Protein AF-A0A6L7ESC3-F1 (afdb_monomer)

Radius of gyration: 41.28 Å; Cα contacts (8 Å, |Δi|>4): 20; chains: 1; bounding box: 78×81×144 Å

pLDDT: mean 70.8, std 15.82, range [43.75, 92.19]

Organism: NCBI:txid2691959

Solvent-accessible surface area (backbone atoms only — not comparable to full-atom values): 9144 Å² total; per-residue (Å²): 141,84,86,91,81,83,81,78,90,74,77,84,77,76,83,78,72,82,81,72,71,81,80,74,92,77,72,93,77,66,78,79,70,71,76,79,80,79,78,89,79,92,78,92,73,57,69,68,59,49,51,53,46,46,52,52,12,62,77,67,78,47,50,54,69,58,49,53,54,48,53,51,51,53,51,52,57,52,45,72,71,31,70,68,53,46,54,51,49,54,53,49,50,55,51,52,50,51,50,50,51,51,51,50,53,51,49,54,51,62,80,64,59,80,83,80,89,77,86,88,82,79,78,86,85,75,83,82,84,88,84,91,84,134

Foldseek 3Di:
DDDDDDDDPDDPDDDDDPPDDDPPPPPPPDDPPVPPPDDDDDDDDDPVVQVVLCVVCVVVVHDSVVSVVVVVVVVVVVLVVDPVSVVVVVVVVVVVVVVVVVVVVVVVCVVDDDDPPPDDDDDPPDDDDDDDDD

Structure (mmCIF, N/CA/C/O backbone):
data_AF-A0A6L7ESC3-F1
#
_entry.id   AF-A0A6L7ESC3-F1
#
loop_
_atom_site.group_PDB
_atom_site.id
_atom_site.type_symbol
_atom_site.label_atom_id
_atom_site.label_alt_id
_atom_site.label_comp_id
_atom_site.label_asym_id
_atom_site.label_entity_id
_atom_site.label_seq_id
_atom_site.pdbx_PDB_ins_code
_atom_site.Cartn_x
_atom_site.Cartn_y
_atom_site.Cartn_z
_atom_site.o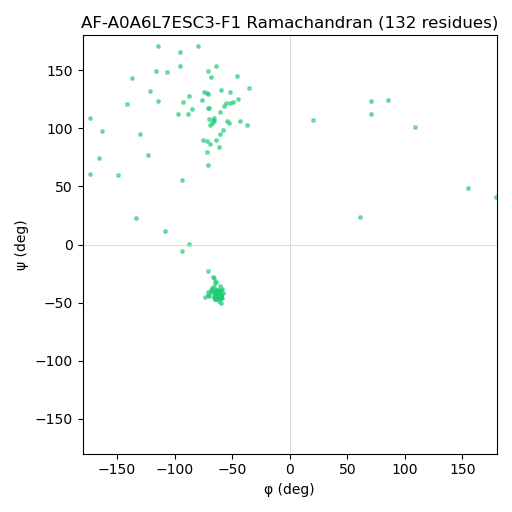ccupancy
_atom_site.B_iso_or_equiv
_atom_site.auth_seq_id
_atom_site.auth_comp_id
_atom_site.auth_asym_id
_atom_site.auth_atom_id
_atom_site.pdbx_PDB_model_num
ATOM 1 N N . MET A 1 1 ? 55.696 55.361 66.643 1.00 54.19 1 MET A N 1
ATOM 2 C CA . MET A 1 1 ? 56.839 55.094 65.747 1.00 54.19 1 MET A CA 1
ATOM 3 C C . MET A 1 1 ? 56.486 53.905 64.866 1.00 54.19 1 MET A C 1
ATOM 5 O O . MET A 1 1 ? 56.437 52.796 65.383 1.00 54.19 1 MET A O 1
ATOM 9 N N . PRO A 1 2 ? 56.068 54.154 63.618 1.00 49.34 2 PRO A N 1
ATOM 10 C CA . PRO A 1 2 ? 56.628 53.389 62.498 1.00 49.34 2 PRO A CA 1
ATOM 11 C C . PRO A 1 2 ? 56.972 54.254 61.267 1.00 49.34 2 PRO A C 1
ATOM 13 O O . PRO A 1 2 ? 56.278 55.217 60.945 1.00 49.34 2 PRO A O 1
ATOM 16 N N . SER A 1 3 ? 58.076 53.874 60.621 1.00 53.34 3 SER A N 1
ATOM 17 C CA . SER A 1 3 ? 58.608 54.343 59.329 1.00 53.34 3 SER A CA 1
ATOM 18 C C . SER A 1 3 ? 57.871 53.679 58.134 1.00 53.34 3 SER A C 1
ATOM 20 O O . SER A 1 3 ? 57.059 52.785 58.368 1.00 53.34 3 SER A O 1
ATOM 22 N N . PRO A 1 4 ? 58.097 54.128 56.877 1.00 56.16 4 PRO A N 1
ATOM 23 C CA . PRO A 1 4 ? 57.144 54.058 55.766 1.00 56.16 4 PRO A CA 1
ATOM 24 C C . PRO A 1 4 ? 57.331 52.828 54.864 1.00 56.16 4 PRO A C 1
ATOM 26 O O . PRO A 1 4 ? 58.450 52.360 54.685 1.00 56.16 4 PRO A O 1
ATOM 29 N N . GLU A 1 5 ? 56.263 52.384 54.198 1.00 49.66 5 GLU A N 1
ATOM 30 C CA . GLU A 1 5 ? 56.364 51.518 53.018 1.00 49.66 5 GLU A CA 1
ATOM 31 C C . GLU A 1 5 ? 55.304 51.947 51.997 1.00 49.66 5 GLU A C 1
ATOM 33 O O . GLU A 1 5 ? 54.116 52.057 52.305 1.00 49.66 5 GLU A O 1
ATOM 38 N N . GLN A 1 6 ? 55.761 52.313 50.802 1.00 59.38 6 GLN A N 1
ATOM 39 C CA . GLN A 1 6 ? 54.909 52.748 49.703 1.00 59.38 6 GLN A CA 1
ATOM 40 C C . GLN A 1 6 ? 54.186 51.536 49.096 1.00 59.38 6 GLN A C 1
ATOM 42 O O . GLN A 1 6 ? 54.856 50.559 48.758 1.00 59.38 6 GLN A O 1
ATOM 47 N N . PRO A 1 7 ? 52.861 51.574 48.873 1.00 56.12 7 PRO A N 1
ATOM 48 C CA . PRO A 1 7 ? 52.219 50.590 48.019 1.00 56.12 7 PRO A CA 1
ATOM 49 C C . PRO A 1 7 ? 52.512 50.916 46.549 1.00 56.12 7 PRO A C 1
ATOM 51 O O . PRO A 1 7 ? 52.259 52.016 46.061 1.00 56.12 7 PRO A O 1
ATOM 54 N N . GLN A 1 8 ? 53.076 49.920 45.874 1.00 57.25 8 GLN A N 1
ATOM 55 C CA . GLN A 1 8 ? 53.391 49.860 44.453 1.00 57.25 8 GLN A CA 1
ATOM 56 C C . GLN A 1 8 ? 52.240 50.382 43.579 1.00 57.25 8 GLN A C 1
ATOM 58 O O . GLN A 1 8 ? 51.122 49.869 43.628 1.00 57.25 8 GLN A O 1
ATOM 63 N N . THR A 1 9 ? 52.544 51.357 42.723 1.00 57.75 9 THR A N 1
ATOM 64 C CA . THR A 1 9 ? 51.713 51.762 41.587 1.00 57.75 9 THR A CA 1
ATOM 65 C C . THR A 1 9 ? 51.636 50.592 40.603 1.00 57.75 9 THR A C 1
ATOM 67 O O . THR A 1 9 ? 52.494 50.442 39.740 1.00 57.75 9 THR A O 1
ATOM 70 N N . SER A 1 10 ? 50.641 49.722 40.769 1.00 60.47 10 SER A N 1
ATOM 71 C CA . SER A 1 10 ? 50.294 48.708 39.773 1.00 60.47 10 SER A CA 1
ATOM 72 C C . SER A 1 10 ? 49.297 49.315 38.793 1.00 60.47 10 SER A C 1
A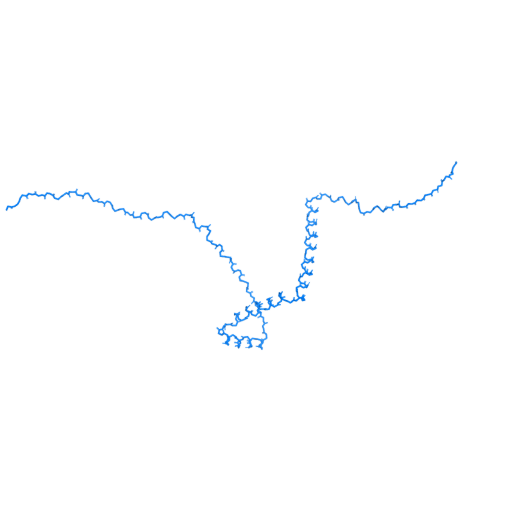TOM 74 O O . SER A 1 10 ? 48.180 49.683 39.150 1.00 60.47 10 SER A O 1
ATOM 76 N N . GLU A 1 11 ? 49.790 49.478 37.575 1.00 57.03 11 GLU A N 1
ATOM 77 C CA . GLU A 1 11 ? 49.117 49.844 36.334 1.00 57.03 11 GLU A CA 1
ATOM 78 C C . GLU A 1 11 ? 47.688 49.260 36.218 1.00 57.03 11 GLU A C 1
ATOM 80 O O . GLU A 1 11 ? 47.487 48.077 36.507 1.00 57.03 11 GLU A O 1
ATOM 85 N N . PRO A 1 12 ? 46.671 50.044 35.805 1.00 55.09 12 PRO A N 1
ATOM 86 C CA . PRO A 1 12 ? 45.334 49.512 35.580 1.00 55.09 12 PRO A CA 1
ATOM 87 C C . PRO A 1 12 ? 45.341 48.611 34.343 1.00 55.09 12 PRO A C 1
ATOM 89 O O . PRO A 1 12 ? 45.430 49.068 33.204 1.00 55.09 12 PRO A O 1
ATOM 92 N N . GLN A 1 13 ? 45.231 47.310 34.596 1.00 56.22 13 GLN A N 1
ATOM 93 C CA . GLN A 1 13 ? 45.066 46.280 33.586 1.00 56.22 13 GLN A CA 1
ATOM 94 C C . GLN A 1 13 ? 43.822 46.566 32.733 1.00 56.22 13 GLN A C 1
ATOM 96 O O . GLN A 1 13 ? 42.696 46.631 33.225 1.00 56.22 13 GLN A O 1
ATOM 101 N N . ILE A 1 14 ? 44.060 46.753 31.437 1.00 62.00 14 ILE A N 1
ATOM 102 C CA . ILE A 1 14 ? 43.055 46.910 30.386 1.00 62.00 14 ILE A CA 1
ATOM 103 C C . ILE A 1 14 ? 42.060 45.734 30.480 1.00 62.00 14 ILE A C 1
ATOM 105 O O . ILE A 1 14 ? 42.510 44.585 30.540 1.00 62.00 14 ILE A O 1
ATOM 109 N N . PRO A 1 15 ? 40.730 45.958 30.472 1.00 53.00 15 PRO A N 1
ATOM 110 C CA . PRO A 1 15 ? 39.782 44.859 30.405 1.00 53.00 15 PRO A CA 1
ATOM 111 C C . PRO A 1 15 ? 39.906 44.174 29.042 1.00 53.00 15 PRO A C 1
ATOM 113 O O . PRO A 1 15 ? 39.489 44.714 28.017 1.00 53.00 15 PRO A O 1
ATOM 116 N N . GLN A 1 16 ? 40.484 42.973 29.035 1.00 56.16 16 GLN A N 1
ATOM 117 C CA . GLN A 1 16 ? 40.391 42.070 27.897 1.00 56.16 16 GLN A CA 1
ATOM 118 C C . GLN A 1 16 ? 38.939 41.608 27.783 1.00 56.16 16 GLN A C 1
ATOM 120 O O . GLN A 1 16 ? 38.462 40.799 28.580 1.00 56.16 16 GLN A O 1
ATOM 125 N N . GLN A 1 17 ? 38.224 42.156 26.804 1.00 56.66 17 GLN A N 1
ATOM 126 C CA . GLN A 1 17 ? 37.000 41.536 26.319 1.00 56.66 17 GLN A CA 1
ATOM 127 C C . GLN A 1 17 ? 37.365 40.137 25.802 1.00 56.66 17 GLN A C 1
ATOM 129 O O . GLN A 1 17 ? 38.348 40.019 25.068 1.00 56.66 17 GLN A O 1
ATOM 134 N N . PRO A 1 18 ? 36.626 39.070 26.147 1.00 53.62 18 PRO A N 1
ATOM 135 C CA . PRO A 1 18 ? 36.769 37.825 25.420 1.00 53.62 18 PRO A CA 1
ATOM 136 C C . PRO A 1 18 ? 36.199 38.070 24.021 1.00 53.62 18 PRO A C 1
ATOM 138 O O . PRO A 1 18 ? 34.982 38.137 23.848 1.00 53.62 18 PRO A O 1
ATOM 141 N N . GLU A 1 19 ? 37.072 38.261 23.031 1.00 50.69 19 GLU A N 1
ATOM 142 C CA . GLU A 1 19 ? 36.693 38.191 21.623 1.00 50.69 19 GLU A CA 1
ATOM 143 C C . GLU A 1 19 ? 36.153 36.783 21.375 1.00 50.69 19 GLU A C 1
ATOM 145 O O . GLU A 1 19 ? 36.886 35.805 21.224 1.00 50.69 19 GLU A O 1
ATOM 150 N N . GLY A 1 20 ? 34.827 36.682 21.456 1.00 51.19 20 GLY A N 1
ATOM 151 C CA . GLY A 1 20 ? 34.079 35.493 21.124 1.00 51.19 20 GLY A CA 1
ATOM 152 C C . GLY A 1 20 ? 34.429 35.076 19.707 1.00 51.19 20 GLY A C 1
ATOM 153 O O . GLY A 1 20 ? 34.271 35.853 18.771 1.00 51.19 20 GLY A O 1
ATOM 154 N N . GLN A 1 21 ? 34.931 33.847 19.609 1.00 53.19 21 GLN A N 1
ATOM 155 C CA . GLN A 1 21 ? 34.794 32.930 18.487 1.00 53.19 21 GLN A CA 1
ATOM 156 C C . GLN A 1 21 ? 34.426 33.591 17.147 1.00 53.19 21 GLN A C 1
ATOM 158 O O . GLN A 1 21 ? 33.265 33.907 16.880 1.00 53.19 21 GLN A O 1
ATOM 163 N N . VAL A 1 22 ? 35.402 33.661 16.241 1.00 58.59 22 VAL A N 1
ATOM 164 C CA . VAL A 1 22 ? 35.099 33.577 14.810 1.00 58.59 22 VAL A CA 1
ATOM 165 C C . VAL A 1 22 ? 34.192 32.353 14.602 1.00 58.59 22 VAL A C 1
ATOM 167 O O . VAL A 1 22 ? 34.566 31.256 15.028 1.00 58.59 22 VAL A O 1
ATOM 170 N N . PRO A 1 23 ? 32.983 32.489 14.029 1.00 58.16 23 PRO A N 1
ATOM 171 C CA . PRO A 1 23 ? 32.190 31.324 13.693 1.00 58.16 23 PRO A CA 1
ATOM 172 C C . PRO A 1 23 ? 32.947 30.575 12.600 1.00 58.16 23 PRO A C 1
ATOM 174 O O . PRO A 1 23 ? 33.022 31.019 11.455 1.00 58.16 23 PRO A O 1
ATOM 177 N N . THR A 1 24 ? 33.552 29.450 12.976 1.00 55.09 24 THR A N 1
ATOM 178 C CA . THR A 1 24 ? 34.042 28.439 12.049 1.00 55.09 24 THR A CA 1
ATOM 179 C C . THR A 1 24 ? 32.887 28.081 11.120 1.00 55.09 24 THR A C 1
ATOM 181 O O . THR A 1 24 ? 31.937 27.406 11.515 1.00 55.09 24 THR A O 1
ATOM 184 N N . ALA A 1 25 ? 32.950 28.571 9.885 1.00 56.91 25 ALA A N 1
ATOM 185 C CA . ALA A 1 25 ? 32.118 28.129 8.780 1.00 56.91 25 ALA A CA 1
ATOM 186 C C . ALA A 1 25 ? 32.565 26.716 8.366 1.00 56.91 25 ALA A C 1
ATOM 188 O O . ALA A 1 25 ? 33.166 26.530 7.318 1.00 56.91 25 ALA A O 1
ATOM 189 N N . ASP A 1 26 ? 32.323 25.737 9.238 1.00 51.56 26 ASP A N 1
ATOM 190 C CA . ASP A 1 26 ? 32.506 24.306 8.982 1.00 51.56 26 ASP A CA 1
ATOM 191 C C . ASP A 1 26 ? 31.482 23.519 9.818 1.00 51.56 26 ASP A C 1
ATOM 193 O O . ASP A 1 26 ? 31.790 22.764 10.732 1.00 51.56 26 ASP A O 1
ATOM 197 N N . ALA A 1 27 ? 30.204 23.799 9.565 1.00 51.88 27 ALA A N 1
ATOM 198 C CA . ALA A 1 27 ? 29.079 22.985 10.033 1.00 51.88 27 ALA A CA 1
ATOM 199 C C . ALA A 1 27 ? 28.071 22.737 8.894 1.00 51.88 27 ALA A C 1
ATOM 201 O O . ALA A 1 27 ? 26.898 22.456 9.127 1.00 51.88 27 ALA A O 1
ATOM 202 N N . ALA A 1 28 ? 28.524 22.845 7.642 1.00 56.62 28 ALA A N 1
ATOM 203 C CA . ALA A 1 28 ? 27.726 22.592 6.447 1.00 56.62 28 ALA A CA 1
ATOM 204 C C . ALA A 1 28 ? 27.889 21.138 5.971 1.00 56.62 28 ALA A C 1
ATOM 206 O O . ALA A 1 28 ? 28.304 20.895 4.843 1.00 56.62 28 ALA A O 1
ATOM 207 N N . ASN A 1 29 ? 27.613 20.179 6.859 1.00 59.94 29 ASN A N 1
ATOM 208 C CA . ASN A 1 29 ? 27.074 18.856 6.509 1.00 59.94 29 ASN A CA 1
ATOM 209 C C . ASN A 1 29 ? 26.725 18.065 7.786 1.00 59.94 29 ASN A C 1
ATOM 211 O O . ASN A 1 29 ? 27.270 17.002 8.074 1.00 59.94 29 ASN A O 1
ATOM 215 N N . GLY A 1 30 ? 25.810 18.610 8.595 1.00 52.25 30 GLY A N 1
ATOM 216 C CA . GLY A 1 30 ? 24.954 17.753 9.422 1.00 52.25 30 GLY A CA 1
ATOM 217 C C . GLY A 1 30 ? 24.008 16.997 8.485 1.00 52.25 30 GLY A C 1
ATOM 218 O O . GLY A 1 30 ? 23.637 17.583 7.467 1.00 52.25 30 GLY A O 1
ATOM 219 N N . PRO A 1 31 ? 23.661 15.725 8.769 1.00 55.47 31 PRO A N 1
ATOM 220 C CA . PRO A 1 31 ? 23.006 14.851 7.805 1.00 55.47 31 PRO A CA 1
ATOM 221 C C . PRO A 1 31 ? 21.792 15.578 7.255 1.00 55.47 31 PRO A C 1
ATOM 223 O O . PRO A 1 31 ? 20.942 16.000 8.044 1.00 55.47 31 PRO A O 1
ATOM 226 N N . GLU A 1 32 ? 21.762 15.752 5.930 1.00 54.72 32 GLU A N 1
ATOM 227 C CA . GLU A 1 32 ? 20.549 16.033 5.176 1.00 54.72 32 GLU A CA 1
ATOM 228 C C . GLU A 1 32 ? 19.445 15.215 5.831 1.00 54.72 32 GLU A C 1
ATOM 230 O O . GLU A 1 32 ? 19.404 13.985 5.744 1.00 54.72 32 GLU A O 1
ATOM 235 N N . GLN A 1 33 ? 18.625 15.915 6.614 1.00 52.84 33 GLN A N 1
ATOM 236 C CA . GLN A 1 33 ? 17.378 15.408 7.131 1.00 52.84 33 GLN A CA 1
ATOM 237 C C . GLN A 1 33 ? 16.647 15.053 5.856 1.00 52.84 33 GLN A C 1
ATOM 239 O O . GLN A 1 33 ? 16.196 15.973 5.180 1.00 52.84 33 GLN A O 1
ATOM 244 N N . ALA A 1 34 ? 16.671 13.773 5.467 1.00 54.84 34 ALA A N 1
ATOM 245 C CA . ALA A 1 34 ? 15.982 13.282 4.290 1.00 54.84 34 ALA A CA 1
ATOM 246 C C . ALA A 1 34 ? 14.616 13.944 4.324 1.00 54.84 34 ALA A C 1
ATOM 248 O O . ALA A 1 34 ? 13.851 13.670 5.250 1.00 54.84 34 ALA A O 1
ATOM 249 N N . GLU A 1 35 ? 14.397 14.925 3.442 1.00 53.84 35 GLU A N 1
ATOM 250 C CA . GLU A 1 35 ? 13.203 15.753 3.467 1.00 53.84 35 GLU A CA 1
ATOM 251 C C . GLU A 1 35 ? 12.049 14.771 3.430 1.00 53.84 35 GLU A C 1
ATOM 253 O O . GLU A 1 35 ? 11.843 14.090 2.421 1.00 53.84 35 GLU A O 1
ATOM 258 N N . GLN A 1 36 ? 11.387 14.602 4.579 1.00 63.66 36 GLN A N 1
ATOM 259 C CA . GLN A 1 36 ? 10.320 13.633 4.743 1.00 63.66 36 GLN A CA 1
ATOM 260 C C . GLN A 1 36 ? 9.174 14.169 3.891 1.00 63.66 36 GLN A C 1
ATOM 262 O O . GLN A 1 36 ? 8.341 14.952 4.346 1.00 63.66 36 GLN A O 1
ATOM 267 N N . HIS A 1 37 ? 9.195 13.818 2.607 1.00 76.00 37 HIS A N 1
ATOM 268 C CA . HIS A 1 37 ? 8.226 14.232 1.613 1.00 76.00 37 HIS A CA 1
ATOM 269 C C . HIS A 1 37 ? 6.925 13.485 1.902 1.00 76.00 37 HIS A C 1
ATOM 271 O O . HIS A 1 37 ? 6.593 12.471 1.284 1.00 76.00 37 HIS A O 1
ATOM 277 N N . PHE A 1 38 ? 6.176 13.982 2.884 1.00 78.75 38 PHE A N 1
ATOM 278 C CA . PHE A 1 38 ? 4.835 13.511 3.168 1.00 78.75 38 PHE A CA 1
ATOM 279 C C . PHE A 1 38 ? 3.913 13.963 2.038 1.00 78.75 38 PHE A C 1
ATOM 281 O O . PHE A 1 38 ? 3.711 15.155 1.808 1.00 78.75 38 PHE A O 1
ATOM 288 N N . LYS A 1 39 ? 3.328 13.000 1.327 1.00 82.69 39 LYS A N 1
ATOM 289 C CA . LYS A 1 39 ? 2.243 13.266 0.381 1.00 82.69 39 LYS A CA 1
ATOM 290 C C . LYS A 1 39 ? 0.909 13.100 1.098 1.00 82.69 39 LYS A C 1
ATOM 292 O O . LYS A 1 39 ? 0.622 12.035 1.641 1.00 82.69 39 LYS A O 1
ATOM 297 N N . THR A 1 40 ? 0.091 14.147 1.087 1.00 85.75 40 THR A N 1
ATOM 298 C CA . THR A 1 40 ? -1.272 14.099 1.627 1.00 85.75 40 THR A CA 1
ATOM 299 C C . THR A 1 40 ? -2.169 13.280 0.706 1.00 85.75 40 THR A C 1
ATOM 301 O O . THR A 1 40 ? -2.212 13.522 -0.500 1.00 85.75 40 THR A O 1
ATOM 304 N N . VAL A 1 41 ? -2.916 12.334 1.275 1.00 79.62 41 VAL A N 1
ATOM 305 C CA . VAL A 1 41 ? -3.895 11.521 0.544 1.00 79.62 41 VAL A CA 1
ATOM 306 C C . VAL A 1 41 ? -5.291 11.844 1.069 1.00 79.62 41 VAL A C 1
ATOM 308 O O . VAL A 1 41 ? -5.553 11.700 2.261 1.00 79.62 41 VAL A O 1
ATOM 311 N N . ALA A 1 42 ? -6.193 12.265 0.183 1.00 82.94 42 ALA A N 1
ATOM 312 C CA . ALA A 1 42 ? -7.612 12.410 0.493 1.00 82.94 42 ALA A CA 1
ATOM 313 C C . ALA A 1 42 ? -8.361 11.158 0.012 1.00 82.94 42 ALA A C 1
ATOM 315 O O . ALA A 1 42 ? -8.458 10.919 -1.191 1.00 82.94 42 ALA A O 1
ATOM 316 N N . VAL A 1 43 ? -8.882 10.355 0.943 1.00 81.88 43 VAL A N 1
ATOM 317 C CA . VAL A 1 43 ? -9.633 9.122 0.645 1.00 81.88 43 VAL A CA 1
ATOM 318 C C . VAL A 1 43 ? -11.030 9.229 1.242 1.00 81.88 43 VAL A C 1
ATOM 320 O O . VAL A 1 43 ? -11.181 9.576 2.412 1.00 81.88 43 VAL A O 1
ATOM 323 N N . ARG A 1 44 ? -12.056 8.913 0.447 1.00 86.69 44 ARG A N 1
ATOM 324 C CA . ARG A 1 44 ? -13.417 8.710 0.955 1.00 86.69 44 ARG A CA 1
ATOM 325 C C . ARG A 1 44 ? -13.573 7.254 1.369 1.00 86.69 44 ARG A C 1
ATOM 327 O O . ARG A 1 44 ? -13.292 6.360 0.576 1.00 86.69 44 ARG A O 1
ATOM 334 N N . VAL A 1 45 ? -14.031 7.034 2.594 1.00 86.56 45 VAL A N 1
ATOM 335 C CA . VAL A 1 45 ? -14.327 5.709 3.145 1.00 86.56 45 VAL A CA 1
ATOM 336 C C . VAL A 1 45 ? -15.817 5.604 3.446 1.00 86.56 45 VAL A C 1
ATOM 338 O O . VAL A 1 45 ? -16.462 6.609 3.744 1.00 86.56 45 VAL A O 1
ATOM 341 N N . HIS A 1 46 ? -16.360 4.393 3.346 1.00 90.31 46 HIS A N 1
ATOM 342 C CA . HIS A 1 46 ? -17.727 4.109 3.782 1.00 90.31 46 HIS A CA 1
ATOM 343 C C . HIS A 1 46 ? -17.873 4.309 5.296 1.00 90.31 46 HIS A C 1
ATOM 345 O O . HIS A 1 46 ? -16.896 4.161 6.038 1.00 90.31 46 HIS A O 1
ATOM 351 N N . GLU A 1 47 ? -19.091 4.617 5.751 1.00 91.38 47 GLU A N 1
ATOM 352 C CA . GLU A 1 47 ? -19.357 4.890 7.169 1.00 91.38 47 GLU A CA 1
ATOM 353 C C . GLU A 1 47 ? -19.013 3.694 8.062 1.00 91.38 47 GLU A C 1
ATOM 355 O O . GLU A 1 47 ? -18.393 3.873 9.108 1.00 91.38 47 GLU A O 1
ATOM 360 N N . ASP A 1 48 ? -19.303 2.474 7.602 1.00 88.81 48 ASP A N 1
ATOM 361 C CA . ASP A 1 48 ? -19.005 1.248 8.342 1.00 88.81 48 ASP A CA 1
ATOM 362 C C . ASP A 1 48 ? -17.500 1.081 8.565 1.00 88.81 48 ASP A C 1
ATOM 364 O O . ASP A 1 48 ? -17.044 0.762 9.662 1.00 88.81 48 ASP A O 1
ATOM 368 N N . VAL A 1 49 ? -16.706 1.354 7.527 1.00 89.12 49 VAL A N 1
ATOM 369 C CA . VAL A 1 49 ? -15.241 1.260 7.579 1.00 89.12 49 VAL A CA 1
ATOM 370 C C . VAL A 1 49 ? -14.673 2.341 8.495 1.00 89.12 49 VAL A C 1
ATOM 372 O O . VAL A 1 49 ? -13.776 2.068 9.291 1.00 89.12 49 VAL A O 1
ATOM 375 N N . HIS A 1 50 ? -15.220 3.557 8.432 1.00 88.88 50 HIS A N 1
ATOM 376 C CA . HIS A 1 50 ? -14.858 4.633 9.350 1.00 88.88 50 HIS A CA 1
ATOM 377 C C . HIS A 1 50 ? -15.170 4.267 10.809 1.00 88.88 50 HIS A C 1
ATOM 379 O O . HIS A 1 50 ? -14.339 4.500 11.690 1.00 88.88 50 HIS A O 1
ATOM 385 N N . ALA A 1 51 ? -16.341 3.681 11.075 1.00 92.19 51 ALA A N 1
ATOM 386 C CA . ALA A 1 51 ? -16.753 3.251 12.407 1.00 92.19 51 ALA A CA 1
ATOM 387 C C . ALA A 1 51 ? -15.838 2.143 12.952 1.00 92.19 51 ALA A C 1
ATOM 389 O O . ALA A 1 51 ? -15.354 2.247 14.079 1.00 92.19 51 ALA A O 1
ATOM 390 N N . GLN A 1 52 ? -15.526 1.133 12.135 1.00 89.38 52 GLN A N 1
ATOM 391 C CA . GLN A 1 52 ? -14.601 0.057 12.499 1.00 89.38 52 GLN A CA 1
ATOM 392 C C . GLN A 1 52 ? -13.196 0.588 12.800 1.00 89.38 52 GLN A C 1
ATOM 394 O O . GLN A 1 52 ? -12.629 0.275 13.846 1.00 89.38 52 GLN A O 1
ATOM 399 N N . LEU A 1 53 ? -12.644 1.436 11.930 1.00 89.19 53 LEU A N 1
ATOM 400 C CA . LEU A 1 53 ? -11.332 2.045 12.156 1.00 89.19 53 LEU A CA 1
ATOM 401 C C . LEU A 1 53 ? -11.321 2.945 13.397 1.00 89.19 53 LEU A C 1
ATOM 403 O O . LEU A 1 53 ? -10.349 2.923 14.149 1.00 89.19 53 LEU A O 1
ATOM 407 N N . SER A 1 54 ? -12.394 3.701 13.646 1.00 87.75 54 SER A N 1
ATOM 408 C CA . SER A 1 54 ? -12.527 4.528 14.852 1.00 87.75 54 SER A CA 1
ATOM 409 C C . SER A 1 54 ? -12.563 3.676 16.119 1.00 87.75 54 SER A C 1
ATOM 411 O O . SER A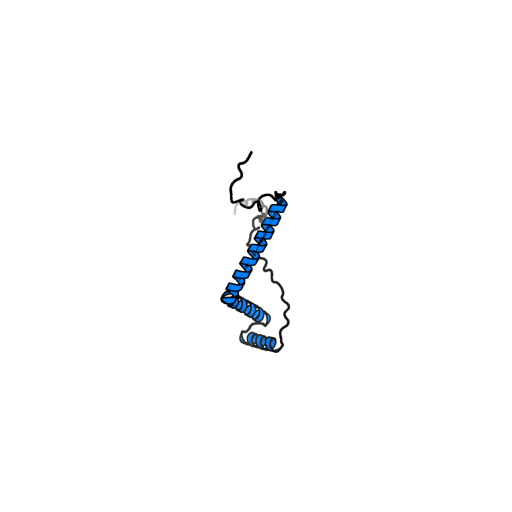 1 54 ? -11.925 4.025 17.109 1.00 87.75 54 SER A O 1
ATOM 413 N N . PHE A 1 55 ? -13.251 2.535 16.083 1.00 91.06 55 PHE A N 1
ATOM 414 C CA . PHE A 1 55 ? -13.282 1.590 17.194 1.00 91.06 55 PHE A CA 1
ATOM 415 C C . PHE A 1 55 ? -11.903 0.962 17.451 1.00 91.06 55 PHE A C 1
ATOM 417 O O . PHE A 1 55 ? -11.427 0.950 18.584 1.00 91.06 55 PHE A O 1
ATOM 424 N N . ILE A 1 56 ? -11.202 0.525 16.400 1.00 90.06 56 ILE A N 1
ATOM 425 C CA . ILE A 1 56 ? -9.833 -0.007 16.509 1.00 90.06 56 ILE A CA 1
ATOM 426 C C . ILE A 1 56 ? -8.871 1.059 17.051 1.00 90.06 56 ILE A C 1
ATOM 428 O O . ILE A 1 56 ? -8.032 0.764 17.901 1.00 90.06 56 ILE A O 1
ATOM 432 N N . ALA A 1 57 ? -9.004 2.307 16.598 1.00 90.75 57 ALA A N 1
ATOM 433 C CA . ALA A 1 57 ? -8.202 3.428 17.074 1.00 90.75 57 ALA A CA 1
ATOM 434 C C . ALA A 1 57 ? -8.390 3.650 18.585 1.00 90.75 57 ALA A C 1
ATOM 436 O O . ALA A 1 57 ? -7.398 3.734 19.311 1.00 90.75 57 ALA A O 1
ATOM 437 N N . GLN A 1 58 ? -9.642 3.637 19.062 1.00 89.38 58 GLN A N 1
ATOM 438 C CA . GLN A 1 58 ? -9.970 3.729 20.489 1.00 89.38 58 GLN A CA 1
ATOM 439 C C . GLN A 1 58 ? -9.335 2.591 21.299 1.00 89.38 58 GLN A C 1
ATOM 441 O O . GLN A 1 58 ? -8.710 2.853 22.323 1.00 89.38 58 GLN A O 1
ATOM 446 N N . LEU A 1 59 ? -9.435 1.343 20.826 1.00 92.12 59 LEU A N 1
ATOM 447 C CA . LEU A 1 59 ? -8.854 0.179 21.510 1.00 92.12 59 LEU A CA 1
ATOM 448 C C . LEU A 1 59 ? -7.321 0.207 21.547 1.00 92.12 59 LEU A C 1
ATOM 450 O O . LEU A 1 59 ? -6.710 -0.226 22.518 1.00 92.12 59 LEU A O 1
ATOM 454 N N . SER A 1 60 ? -6.698 0.713 20.486 1.00 85.44 60 SER A N 1
ATOM 455 C CA . SER A 1 60 ? -5.244 0.771 20.339 1.00 85.44 60 SER A CA 1
ATOM 456 C C . SER A 1 60 ? -4.619 2.037 20.946 1.00 85.44 60 SER A C 1
ATOM 458 O O . SER A 1 60 ? -3.410 2.230 20.808 1.00 85.44 60 SER A 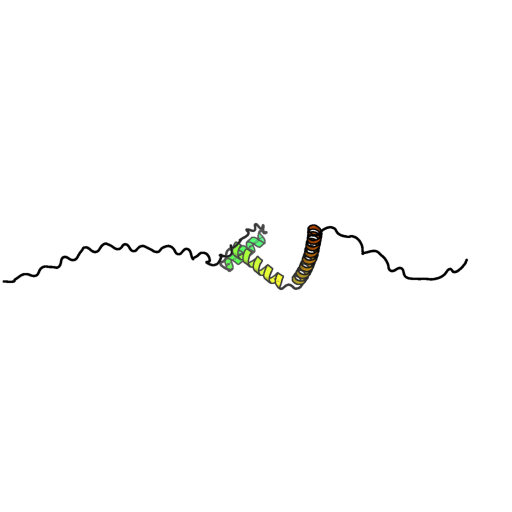O 1
ATOM 460 N N . GLY A 1 61 ? -5.414 2.938 21.541 1.00 90.19 61 GLY A N 1
ATOM 461 C CA . GLY A 1 61 ? -4.940 4.227 22.063 1.00 90.19 61 GLY A CA 1
ATOM 462 C C . GLY A 1 61 ? -4.333 5.148 20.995 1.00 90.19 61 GLY A C 1
ATOM 463 O O . GLY A 1 61 ? -3.500 5.995 21.302 1.00 90.19 61 GLY A O 1
ATOM 464 N N . SER A 1 62 ? -4.702 4.952 19.728 1.00 90.31 62 SER A N 1
ATOM 465 C CA . SER A 1 62 ? -4.183 5.695 18.575 1.00 90.31 62 SER A CA 1
ATOM 466 C C . SER A 1 62 ? -5.291 6.524 17.930 1.00 90.31 62 SER A C 1
ATOM 468 O O . SER A 1 62 ? -6.464 6.381 18.262 1.00 90.31 62 SER A O 1
ATOM 470 N N . ASN A 1 63 ? -4.939 7.397 16.987 1.00 89.88 63 ASN A N 1
ATOM 471 C CA . ASN A 1 63 ? -5.933 8.144 16.217 1.00 89.88 63 ASN A CA 1
ATOM 472 C C . ASN A 1 63 ? -6.256 7.452 14.880 1.00 89.88 63 ASN A C 1
ATOM 474 O O . ASN A 1 63 ? -5.542 6.555 14.424 1.00 89.88 63 ASN A O 1
ATOM 478 N N . LEU A 1 64 ? -7.352 7.884 14.252 1.00 87.44 64 LEU A N 1
ATOM 479 C CA . LEU A 1 64 ? -7.829 7.336 12.983 1.00 87.44 64 LEU A CA 1
ATOM 480 C C . LEU A 1 64 ? -6.771 7.437 11.869 1.00 87.44 64 LEU A C 1
ATOM 482 O O . LEU A 1 64 ? -6.570 6.482 11.124 1.00 87.44 64 LEU A O 1
ATOM 486 N N . SER A 1 65 ? -6.062 8.565 11.781 1.00 87.81 65 SER A N 1
ATOM 487 C CA . SER A 1 65 ? -5.020 8.795 10.772 1.00 87.81 65 SER A CA 1
ATOM 488 C C . SER A 1 65 ? -3.856 7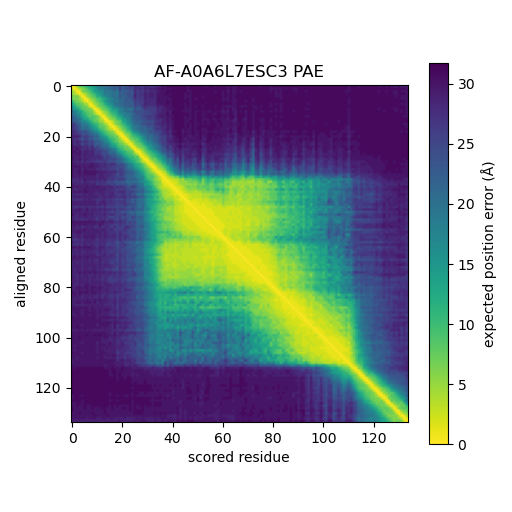.810 10.898 1.00 87.81 65 SER A C 1
ATOM 490 O O . SER A 1 65 ? -3.381 7.292 9.890 1.00 87.81 65 SER A O 1
ATOM 492 N N . GLU A 1 66 ? -3.421 7.515 12.122 1.00 88.25 66 GLU A N 1
ATOM 493 C CA . GLU A 1 66 ? -2.364 6.538 12.392 1.00 88.25 66 GLU A CA 1
ATOM 494 C C . GLU A 1 66 ? -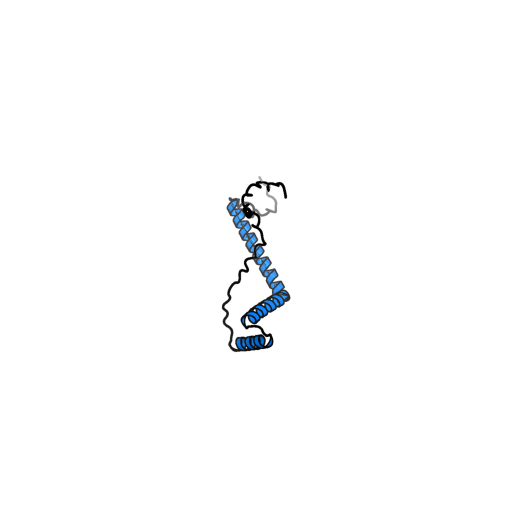2.817 5.117 12.047 1.00 88.25 66 GLU A C 1
ATOM 496 O O . GLU A 1 66 ? -2.062 4.369 11.427 1.00 88.25 66 GLU A O 1
ATOM 501 N N . GLN A 1 67 ? -4.073 4.759 12.340 1.00 88.38 67 GLN A N 1
ATOM 502 C CA . GLN A 1 67 ? -4.621 3.466 11.919 1.00 88.38 67 GLN A CA 1
ATOM 503 C C . GLN A 1 67 ? -4.695 3.333 10.396 1.00 88.38 67 GLN A C 1
ATOM 505 O O . GLN A 1 67 ? -4.361 2.280 9.859 1.00 88.38 67 GLN A O 1
ATOM 510 N N . ILE A 1 68 ? -5.057 4.404 9.680 1.00 88.19 68 ILE A N 1
ATOM 511 C CA . ILE A 1 68 ? -5.051 4.410 8.211 1.00 88.19 68 ILE A CA 1
ATOM 512 C C . ILE A 1 68 ? -3.626 4.203 7.681 1.00 88.19 68 ILE A C 1
ATOM 514 O O . ILE A 1 68 ? -3.416 3.362 6.808 1.00 88.19 68 ILE A O 1
ATOM 518 N N . ARG A 1 69 ? -2.632 4.919 8.224 1.00 88.94 69 ARG A N 1
ATOM 519 C CA . ARG A 1 69 ? -1.219 4.757 7.829 1.00 88.94 69 ARG A CA 1
ATOM 520 C C . ARG A 1 69 ? -0.727 3.334 8.074 1.00 88.94 69 ARG A C 1
ATOM 522 O O . ARG A 1 69 ? -0.103 2.745 7.192 1.00 88.94 69 ARG A O 1
ATOM 529 N N . ARG A 1 70 ? -1.044 2.771 9.241 1.00 88.88 70 ARG A N 1
ATOM 530 C CA . ARG A 1 70 ? -0.646 1.414 9.614 1.00 88.88 70 ARG A CA 1
ATOM 531 C C . ARG A 1 70 ? -1.296 0.363 8.719 1.00 88.88 70 ARG A C 1
ATOM 533 O O . ARG A 1 70 ? -0.582 -0.458 8.160 1.00 88.88 70 ARG A O 1
ATOM 540 N N . ALA A 1 71 ? -2.604 0.458 8.480 1.00 88.25 71 ALA A N 1
ATOM 541 C CA . ALA A 1 71 ? -3.322 -0.452 7.590 1.00 88.25 71 ALA A CA 1
ATOM 542 C C . ALA A 1 71 ? -2.759 -0.443 6.156 1.00 88.25 71 ALA A C 1
ATOM 544 O O . ALA A 1 71 ? -2.661 -1.494 5.521 1.00 88.25 71 ALA A O 1
ATOM 545 N N . ILE A 1 72 ? -2.349 0.727 5.648 1.00 88.69 72 ILE A N 1
ATOM 546 C CA . ILE A 1 72 ? -1.669 0.836 4.349 1.00 88.69 72 ILE A CA 1
ATOM 547 C C . ILE A 1 72 ? -0.307 0.128 4.393 1.00 88.69 72 ILE A C 1
ATOM 549 O O . ILE A 1 72 ? -0.003 -0.655 3.494 1.00 88.69 72 ILE A O 1
ATOM 553 N N . GLY A 1 73 ? 0.495 0.360 5.437 1.00 87.75 73 GLY A N 1
ATOM 554 C CA . GLY A 1 73 ? 1.795 -0.294 5.616 1.00 87.75 73 GLY A CA 1
ATOM 555 C C . GLY A 1 73 ? 1.696 -1.819 5.709 1.00 87.75 73 GLY A C 1
ATOM 556 O O . GLY A 1 73 ? 2.416 -2.534 5.011 1.00 87.75 73 GLY A O 1
ATOM 557 N N . ASP A 1 74 ? 0.754 -2.326 6.503 1.00 88.50 74 ASP A N 1
ATOM 558 C CA . ASP A 1 74 ? 0.499 -3.761 6.647 1.00 88.50 74 ASP A CA 1
ATOM 559 C C . ASP A 1 74 ? 0.023 -4.377 5.326 1.00 88.50 74 ASP A C 1
ATOM 561 O O . ASP A 1 74 ? 0.492 -5.446 4.931 1.00 88.50 74 ASP A O 1
ATOM 565 N N . ARG A 1 75 ? -0.848 -3.684 4.578 1.00 87.44 75 ARG A N 1
ATOM 566 C CA . ARG A 1 75 ? -1.293 -4.147 3.257 1.00 87.44 75 ARG A CA 1
ATOM 567 C C . ARG A 1 75 ? -0.142 -4.218 2.256 1.00 87.44 75 ARG A C 1
ATOM 569 O O . ARG A 1 75 ? -0.098 -5.165 1.475 1.00 87.44 75 ARG A O 1
ATOM 576 N N . ILE A 1 76 ? 0.769 -3.245 2.267 1.00 86.81 76 ILE A N 1
ATOM 577 C CA . ILE A 1 76 ? 1.958 -3.250 1.406 1.00 86.81 76 ILE A CA 1
ATOM 578 C C . ILE A 1 76 ? 2.873 -4.423 1.774 1.00 86.81 76 ILE A C 1
ATOM 580 O O . ILE A 1 76 ? 3.306 -5.153 0.888 1.00 86.81 76 ILE A O 1
ATOM 584 N N . THR A 1 77 ? 3.124 -4.647 3.064 1.00 86.94 77 THR A N 1
ATOM 585 C CA . THR A 1 77 ? 3.940 -5.775 3.544 1.00 86.94 77 THR A CA 1
ATOM 586 C C . THR A 1 77 ? 3.323 -7.121 3.159 1.00 86.94 77 THR A C 1
ATOM 588 O O . THR A 1 77 ? 4.015 -8.006 2.654 1.00 86.94 77 THR A O 1
ATOM 591 N N . ALA A 1 78 ? 2.005 -7.262 3.317 1.00 82.00 78 ALA A N 1
ATOM 592 C CA . ALA A 1 78 ? 1.278 -8.452 2.889 1.00 82.00 78 ALA A CA 1
ATOM 593 C C . ALA A 1 78 ? 1.368 -8.650 1.367 1.00 82.00 78 ALA A C 1
ATOM 595 O O . ALA A 1 78 ? 1.599 -9.762 0.906 1.00 82.00 78 ALA A O 1
ATOM 596 N N . ALA A 1 79 ? 1.253 -7.570 0.588 1.00 79.44 79 ALA A N 1
ATOM 597 C CA . ALA A 1 79 ? 1.374 -7.617 -0.865 1.00 79.44 79 ALA A CA 1
ATOM 598 C C . ALA A 1 79 ? 2.781 -8.013 -1.344 1.00 79.44 79 ALA A C 1
ATOM 600 O O . ALA A 1 79 ? 2.905 -8.672 -2.370 1.00 79.44 79 ALA A O 1
ATOM 601 N N . GLN A 1 80 ? 3.834 -7.651 -0.605 1.00 80.69 80 GLN A N 1
ATOM 602 C CA . GLN A 1 80 ? 5.208 -8.071 -0.905 1.00 80.69 80 GLN A CA 1
ATOM 603 C C . GLN A 1 80 ? 5.458 -9.557 -0.633 1.00 80.69 80 GLN A C 1
ATOM 605 O O . GLN A 1 80 ? 6.381 -10.123 -1.205 1.00 80.69 80 GLN A O 1
ATOM 610 N N . SER A 1 81 ? 4.658 -10.182 0.233 1.00 78.62 81 SER A N 1
ATOM 611 C CA . SER A 1 81 ? 4.744 -11.619 0.527 1.00 78.62 81 SER A CA 1
ATOM 612 C C . SER A 1 81 ? 3.804 -12.464 -0.340 1.00 78.62 81 SER A C 1
ATOM 614 O O . SER A 1 81 ? 3.831 -13.690 -0.254 1.00 78.62 81 SER A O 1
ATOM 616 N N . ASP A 1 82 ? 2.955 -11.830 -1.153 1.00 81.06 82 ASP A N 1
ATOM 617 C CA . ASP A 1 82 ? 1.962 -12.518 -1.970 1.00 81.06 82 ASP A CA 1
ATOM 618 C C . ASP A 1 82 ? 2.582 -12.996 -3.300 1.00 81.06 82 ASP A C 1
ATOM 620 O O . ASP A 1 82 ? 3.004 -12.172 -4.118 1.00 81.06 82 ASP A O 1
ATOM 624 N N . PRO A 1 83 ? 2.650 -14.317 -3.554 1.00 75.62 83 PRO A N 1
ATOM 625 C CA . PRO A 1 83 ? 3.349 -14.858 -4.718 1.00 75.62 83 PRO A CA 1
ATOM 626 C C . PRO A 1 83 ? 2.689 -14.478 -6.051 1.00 75.62 83 PRO A C 1
ATOM 628 O O . PRO A 1 83 ? 3.384 -14.352 -7.060 1.00 75.62 83 PRO A O 1
ATOM 631 N N . GLU A 1 84 ? 1.371 -14.253 -6.077 1.00 81.44 84 GLU A N 1
ATOM 632 C CA . GLU A 1 84 ? 0.684 -13.773 -7.279 1.00 81.44 84 GLU A CA 1
ATOM 633 C C . GLU A 1 84 ? 1.058 -12.322 -7.598 1.00 81.44 84 GLU A C 1
ATOM 635 O O . GLU A 1 84 ? 1.323 -11.989 -8.757 1.00 81.44 84 GLU A O 1
ATOM 640 N N . LEU A 1 85 ? 1.098 -11.447 -6.591 1.00 78.81 85 LEU A N 1
ATOM 641 C CA . LEU A 1 85 ? 1.506 -10.058 -6.782 1.00 78.81 85 LEU A CA 1
ATOM 642 C C . LEU A 1 85 ? 2.983 -9.933 -7.148 1.00 78.81 85 LEU A C 1
ATOM 644 O O . LEU A 1 85 ? 3.298 -9.119 -8.016 1.00 78.81 85 LEU A O 1
ATOM 648 N N . ILE A 1 86 ? 3.864 -10.758 -6.577 1.00 83.00 86 ILE A N 1
ATOM 649 C CA . ILE A 1 86 ? 5.276 -10.820 -6.982 1.00 83.00 86 ILE A CA 1
ATOM 650 C C . ILE A 1 86 ? 5.382 -11.203 -8.461 1.00 83.00 86 ILE A C 1
ATOM 652 O O . ILE A 1 86 ? 6.011 -10.479 -9.230 1.00 83.00 86 ILE A O 1
ATOM 656 N N . ALA A 1 87 ? 4.703 -12.269 -8.895 1.00 81.50 87 ALA A N 1
ATOM 657 C CA . ALA A 1 87 ? 4.739 -12.703 -10.292 1.00 81.50 87 ALA A CA 1
ATOM 658 C C . ALA A 1 87 ? 4.226 -11.614 -11.254 1.00 81.50 87 ALA A C 1
ATOM 660 O O . ALA A 1 87 ? 4.790 -11.396 -12.332 1.00 81.50 87 ALA A O 1
ATOM 661 N N . ARG A 1 88 ? 3.175 -10.881 -10.860 1.00 80.94 88 ARG A N 1
ATOM 662 C CA . ARG A 1 88 ? 2.668 -9.732 -11.629 1.00 80.94 88 ARG A CA 1
ATOM 663 C C . ARG A 1 88 ? 3.650 -8.561 -11.633 1.00 80.94 88 ARG A C 1
ATOM 665 O O . ARG A 1 88 ? 3.812 -7.927 -12.675 1.00 80.94 88 ARG A O 1
ATOM 672 N N . ALA A 1 89 ? 4.314 -8.285 -10.514 1.00 80.69 89 ALA A N 1
ATOM 673 C CA . ALA A 1 89 ? 5.333 -7.246 -10.417 1.00 80.69 89 ALA A CA 1
ATOM 674 C C . ALA A 1 89 ? 6.554 -7.571 -11.293 1.00 80.69 89 ALA A C 1
ATOM 676 O O . ALA A 1 89 ? 7.020 -6.705 -12.028 1.00 80.69 89 ALA A O 1
ATOM 677 N N . GLU A 1 90 ? 7.024 -8.819 -11.305 1.00 79.50 90 GLU A N 1
ATOM 678 C CA . GLU A 1 90 ? 8.109 -9.266 -12.188 1.00 79.50 90 GLU A CA 1
ATOM 679 C C . GLU A 1 90 ? 7.734 -9.149 -13.671 1.00 79.50 90 GLU A C 1
ATOM 681 O O . GLU A 1 90 ? 8.535 -8.688 -14.491 1.00 79.50 90 GLU A O 1
ATOM 686 N N . ALA A 1 91 ? 6.503 -9.526 -14.030 1.00 81.12 91 ALA A N 1
ATOM 687 C CA . ALA A 1 91 ? 5.994 -9.357 -15.387 1.00 81.12 91 ALA A CA 1
ATOM 688 C C . ALA A 1 91 ? 5.931 -7.873 -15.794 1.00 81.12 91 ALA A C 1
ATOM 690 O O . ALA A 1 91 ? 6.354 -7.519 -16.899 1.00 81.12 91 ALA A O 1
ATOM 691 N N . ALA A 1 92 ? 5.462 -7.000 -14.896 1.00 81.06 92 ALA A N 1
ATOM 692 C CA . ALA A 1 92 ? 5.425 -5.557 -15.114 1.00 81.06 92 ALA A CA 1
ATOM 693 C C . ALA A 1 92 ? 6.836 -4.963 -15.271 1.00 81.06 92 ALA A C 1
ATOM 695 O O . ALA A 1 92 ? 7.073 -4.205 -16.211 1.00 81.06 92 ALA A O 1
ATOM 696 N N . SER A 1 93 ? 7.793 -5.365 -14.430 1.00 76.38 93 SER A N 1
ATOM 697 C CA . SER A 1 93 ? 9.195 -4.937 -14.528 1.00 76.38 93 SER A CA 1
ATOM 698 C C . SER A 1 93 ? 9.819 -5.319 -15.868 1.00 76.38 93 SER A C 1
ATOM 700 O O . SER A 1 93 ? 10.412 -4.470 -16.532 1.00 76.38 93 SER A O 1
ATOM 702 N N . LYS A 1 94 ? 9.610 -6.558 -16.337 1.00 82.25 94 LYS A N 1
ATOM 703 C CA . LYS A 1 94 ? 10.085 -6.985 -17.665 1.00 82.25 94 LYS A CA 1
ATOM 704 C C . LYS A 1 94 ? 9.480 -6.159 -18.798 1.00 82.25 94 LYS A C 1
ATOM 706 O O . LYS A 1 94 ? 10.152 -5.918 -19.799 1.00 82.25 94 LYS A O 1
ATOM 711 N N . GLN A 1 95 ? 8.222 -5.742 -18.673 1.00 79.19 95 GLN A N 1
ATOM 712 C CA . GLN A 1 95 ? 7.575 -4.909 -19.683 1.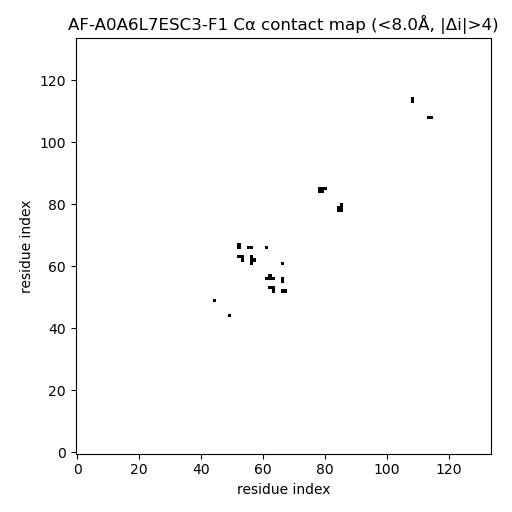00 79.19 95 GLN A CA 1
ATOM 713 C C . GLN A 1 95 ? 8.142 -3.483 -19.693 1.00 79.19 95 GLN A C 1
ATOM 715 O O . GLN A 1 95 ? 8.442 -2.959 -20.766 1.00 79.19 95 GLN A O 1
ATOM 720 N N . ILE A 1 96 ? 8.342 -2.887 -18.513 1.00 81.81 96 ILE A N 1
ATOM 721 C CA . ILE A 1 96 ? 8.966 -1.565 -18.366 1.00 81.81 96 ILE A CA 1
ATOM 722 C C . ILE A 1 96 ? 10.375 -1.580 -18.957 1.00 81.81 96 ILE A C 1
ATOM 724 O O . ILE A 1 96 ? 10.730 -0.672 -19.702 1.00 81.81 96 ILE A O 1
ATOM 728 N N . GLU A 1 97 ? 11.162 -2.621 -18.691 1.00 84.31 97 GLU A N 1
ATOM 729 C CA . GLU A 1 97 ? 12.529 -2.722 -19.199 1.00 84.31 97 GLU A CA 1
ATOM 730 C C . GLU A 1 97 ? 12.582 -2.857 -20.725 1.00 84.31 97 GLU A C 1
ATOM 732 O O . GLU A 1 97 ? 13.397 -2.199 -21.370 1.00 84.31 97 GLU A O 1
ATOM 737 N N . ARG A 1 98 ? 11.666 -3.621 -21.336 1.00 78.06 98 ARG A N 1
ATOM 738 C CA . ARG A 1 98 ? 11.545 -3.664 -22.804 1.00 78.06 98 ARG A CA 1
ATOM 739 C C . ARG A 1 98 ? 11.233 -2.293 -23.387 1.00 78.06 98 ARG A C 1
ATOM 741 O O . ARG A 1 98 ? 11.804 -1.913 -24.408 1.00 78.06 98 ARG A O 1
ATOM 748 N N . GLU A 1 99 ? 10.325 -1.557 -22.758 1.00 76.56 99 GLU A N 1
A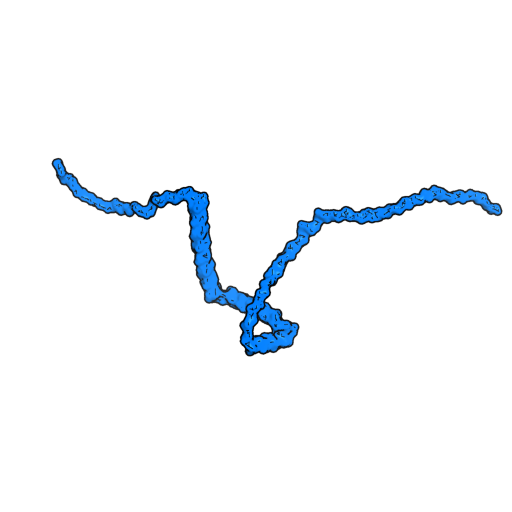TOM 749 C CA . GLU A 1 99 ? 9.923 -0.240 -23.236 1.00 76.56 99 GLU A CA 1
ATOM 750 C C . GLU A 1 99 ? 11.029 0.801 -23.027 1.00 76.56 99 GLU A C 1
ATOM 752 O O . GLU A 1 99 ? 11.311 1.592 -23.927 1.00 76.56 99 GLU A O 1
ATOM 757 N N . ALA A 1 100 ? 11.717 0.760 -21.887 1.00 83.19 100 ALA A N 1
ATOM 758 C CA . ALA A 1 100 ? 12.883 1.585 -21.608 1.00 83.19 100 ALA A CA 1
ATOM 759 C C . ALA A 1 100 ? 14.020 1.285 -22.593 1.00 83.19 100 ALA A C 1
ATOM 761 O O . ALA A 1 100 ? 14.581 2.214 -23.166 1.00 83.19 100 ALA A O 1
ATOM 762 N N . ALA A 1 101 ? 14.312 0.012 -22.871 1.00 80.06 101 ALA A N 1
ATOM 763 C CA . ALA A 1 101 ? 15.305 -0.388 -23.865 1.00 80.06 101 ALA A CA 1
ATOM 764 C C . ALA A 1 101 ? 14.936 0.109 -25.271 1.00 80.06 101 ALA A C 1
ATOM 766 O O . ALA A 1 101 ? 15.793 0.637 -25.980 1.00 80.06 101 ALA A O 1
ATOM 767 N N . ALA A 1 102 ? 13.661 0.013 -25.661 1.00 80.75 102 ALA A N 1
ATOM 768 C CA . ALA A 1 102 ? 13.177 0.533 -26.937 1.00 80.75 102 ALA A CA 1
ATOM 769 C C . ALA A 1 102 ? 13.308 2.064 -27.027 1.00 80.75 102 ALA A C 1
ATOM 771 O O . ALA A 1 102 ? 13.783 2.584 -28.040 1.00 80.75 102 ALA A O 1
ATOM 772 N N . ARG A 1 103 ? 12.944 2.790 -25.961 1.00 78.19 103 ARG A N 1
ATOM 773 C CA . ARG A 1 103 ? 13.108 4.250 -25.878 1.00 78.19 103 ARG A CA 1
ATOM 774 C C . ARG A 1 103 ? 14.585 4.640 -25.946 1.00 78.19 103 ARG A C 1
ATOM 776 O O . ARG A 1 103 ? 14.941 5.506 -26.739 1.00 78.19 103 ARG A O 1
ATOM 783 N N . THR A 1 104 ? 15.453 3.961 -25.200 1.00 78.88 104 THR A N 1
ATO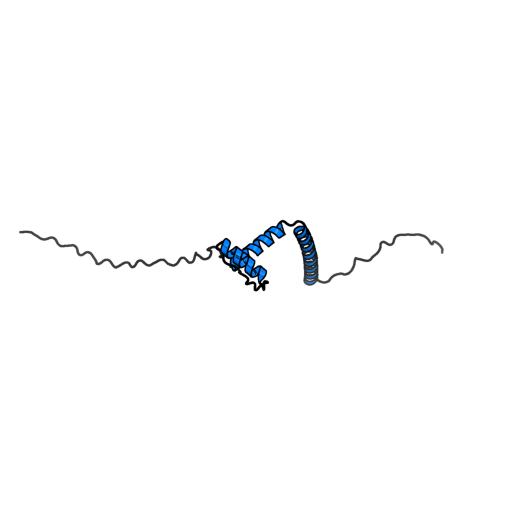M 784 C CA . THR A 1 104 ? 16.903 4.195 -25.214 1.00 78.88 104 THR A CA 1
ATOM 785 C C . THR A 1 104 ? 17.503 3.922 -26.592 1.00 78.88 104 THR A C 1
ATOM 787 O O . THR A 1 104 ? 18.267 4.744 -27.090 1.00 78.88 104 THR A O 1
ATOM 790 N N . ALA A 1 105 ? 17.117 2.831 -27.260 1.00 80.56 105 ALA A N 1
ATOM 791 C CA . ALA A 1 105 ? 17.572 2.521 -28.616 1.00 80.56 105 ALA A CA 1
ATOM 792 C C . ALA A 1 105 ? 17.116 3.575 -29.642 1.00 80.56 105 ALA A C 1
ATOM 794 O O . ALA A 1 105 ? 17.888 3.959 -30.521 1.00 80.56 105 ALA A O 1
ATOM 795 N N . ALA A 1 106 ? 15.887 4.085 -29.516 1.00 82.31 106 ALA A N 1
ATOM 796 C CA . ALA A 1 106 ? 15.379 5.158 -30.367 1.00 82.31 106 ALA A CA 1
ATOM 797 C C . ALA A 1 106 ? 16.133 6.479 -30.147 1.00 82.31 106 ALA A C 1
ATOM 799 O O . ALA A 1 106 ? 16.487 7.149 -31.118 1.00 82.31 106 ALA A O 1
ATOM 800 N N . ILE A 1 107 ? 16.421 6.827 -28.889 1.00 81.25 107 ILE A N 1
ATOM 801 C CA . ILE A 1 107 ? 17.202 8.015 -28.522 1.00 81.25 107 ILE A CA 1
ATOM 802 C C . ILE A 1 107 ? 18.646 7.881 -29.024 1.00 81.25 107 ILE A C 1
ATOM 804 O O . ILE A 1 107 ? 19.151 8.805 -29.653 1.00 81.25 107 ILE A O 1
ATOM 808 N N . ALA A 1 108 ? 19.289 6.724 -28.843 1.00 80.62 108 ALA A N 1
ATOM 809 C CA . ALA A 1 108 ? 20.626 6.454 -29.374 1.00 80.62 108 ALA A CA 1
ATOM 810 C C . ALA A 1 108 ? 20.663 6.564 -30.908 1.00 80.62 108 ALA A C 1
ATOM 812 O O . ALA A 1 108 ? 21.550 7.201 -31.473 1.00 80.62 108 ALA A O 1
ATOM 813 N N . GLY A 1 109 ? 19.650 6.015 -31.586 1.00 77.00 109 GLY A N 1
ATOM 814 C CA . GLY A 1 109 ? 19.479 6.171 -33.027 1.00 77.00 109 GLY A CA 1
ATOM 815 C C . GLY A 1 109 ? 19.229 7.621 -33.454 1.00 77.00 109 GLY A C 1
ATOM 816 O O . GLY A 1 109 ? 19.648 8.006 -34.536 1.00 77.00 109 GLY A O 1
ATOM 817 N N . PHE A 1 110 ? 18.568 8.440 -32.635 1.00 77.88 110 PHE A N 1
ATOM 818 C CA . PHE A 1 110 ? 18.352 9.863 -32.909 1.00 77.88 110 PHE A CA 1
ATOM 819 C C . PHE A 1 110 ? 19.631 10.691 -32.729 1.00 77.88 110 PHE A C 1
ATOM 821 O O . PHE A 1 110 ? 19.964 11.479 -33.610 1.00 77.88 110 PHE A O 1
ATOM 828 N N . ILE A 1 111 ? 20.372 10.467 -31.640 1.00 83.00 111 ILE A N 1
ATOM 829 C CA . ILE A 1 111 ? 21.628 11.168 -31.329 1.00 83.00 111 ILE A CA 1
ATOM 830 C C . ILE A 1 111 ? 22.733 10.819 -32.345 1.00 83.00 111 ILE A C 1
ATOM 832 O O . ILE A 1 111 ? 23.604 11.645 -32.601 1.00 83.00 111 ILE A O 1
ATOM 836 N N . GLY A 1 112 ? 22.688 9.632 -32.960 1.00 63.62 112 GLY A N 1
ATOM 837 C CA . GLY A 1 112 ? 23.719 9.156 -33.893 1.00 63.62 112 GLY A CA 1
ATOM 838 C C . GLY A 1 112 ? 23.375 9.093 -35.394 1.00 63.62 112 GLY A C 1
ATOM 839 O O . GLY A 1 112 ? 24.111 8.433 -36.119 1.00 63.62 112 GLY A O 1
ATOM 840 N N . LYS A 1 113 ? 22.271 9.658 -35.908 1.00 57.88 113 LYS A N 1
ATOM 841 C CA . LYS A 1 113 ? 21.746 9.289 -37.256 1.00 57.88 113 LYS A CA 1
ATOM 842 C C . LYS A 1 113 ? 22.608 9.786 -38.455 1.00 57.88 113 LYS A C 1
ATOM 844 O O . LYS A 1 113 ? 23.181 10.868 -38.369 1.00 57.88 113 LYS A O 1
ATOM 849 N N . PRO A 1 114 ? 22.646 9.058 -39.604 1.00 50.12 114 PRO A N 1
ATOM 850 C CA . PRO A 1 114 ? 21.546 8.272 -40.145 1.00 50.12 114 PRO A CA 1
ATOM 851 C C . PRO A 1 114 ? 21.665 6.751 -40.018 1.00 50.12 114 PRO A C 1
ATOM 853 O O . PRO A 1 114 ? 22.726 6.150 -40.142 1.00 50.12 114 PRO A O 1
ATOM 856 N N . ALA A 1 115 ? 20.492 6.134 -39.882 1.00 56.91 115 ALA A N 1
ATOM 857 C CA . ALA A 1 115 ? 20.263 4.732 -40.156 1.00 56.91 115 ALA A CA 1
ATOM 858 C C . ALA A 1 115 ? 20.576 4.434 -41.627 1.00 56.91 115 ALA A C 1
ATOM 860 O O . ALA A 1 115 ? 19.832 4.848 -42.519 1.00 56.91 115 ALA A O 1
ATOM 861 N N . THR A 1 116 ? 21.610 3.641 -41.881 1.00 44.47 116 THR A N 1
ATOM 862 C CA . THR A 1 116 ? 21.658 2.840 -43.100 1.00 44.47 116 THR A CA 1
ATOM 863 C C . THR A 1 116 ? 20.697 1.679 -42.899 1.00 44.47 116 THR A C 1
ATOM 865 O O . THR A 1 116 ? 21.036 0.615 -42.384 1.00 44.47 116 THR A O 1
ATOM 868 N N . ALA A 1 117 ? 19.449 1.907 -43.291 1.00 52.94 117 ALA A N 1
ATOM 869 C CA . ALA A 1 117 ? 18.535 0.841 -43.649 1.00 52.94 117 ALA A CA 1
ATOM 870 C C . ALA A 1 117 ? 19.120 0.087 -44.857 1.00 52.94 117 ALA A C 1
ATOM 872 O O . ALA A 1 117 ? 18.797 0.403 -45.995 1.00 52.94 117 ALA A O 1
ATOM 873 N N . ALA A 1 118 ? 20.027 -0.866 -44.631 1.00 49.16 118 ALA A N 1
ATOM 874 C CA . ALA A 1 118 ? 20.492 -1.788 -45.667 1.00 49.16 118 ALA A CA 1
ATOM 875 C C . ALA A 1 118 ? 21.243 -2.987 -45.065 1.00 49.16 118 ALA A C 1
ATOM 877 O O . ALA A 1 118 ? 22.460 -3.035 -45.160 1.00 49.16 118 ALA A O 1
ATOM 878 N N . ALA A 1 119 ? 20.536 -3.947 -44.455 1.00 47.75 119 ALA A N 1
ATOM 879 C CA . ALA A 1 119 ? 20.909 -5.380 -44.489 1.00 47.75 119 ALA A CA 1
ATOM 880 C C . ALA A 1 119 ? 19.934 -6.281 -43.695 1.00 47.75 119 ALA A C 1
ATOM 882 O O . ALA A 1 119 ? 20.346 -7.226 -43.036 1.00 47.75 119 ALA A O 1
ATOM 883 N N . ALA A 1 120 ? 18.625 -6.042 -43.767 1.00 53.16 120 ALA A N 1
ATOM 884 C CA . ALA A 1 120 ? 17.631 -7.043 -43.370 1.00 53.16 120 ALA A CA 1
ATOM 885 C C . ALA A 1 120 ? 16.716 -7.297 -44.569 1.00 53.16 120 ALA A C 1
ATOM 887 O O . ALA A 1 120 ? 15.631 -6.737 -44.671 1.00 53.16 120 ALA A O 1
ATOM 888 N N . GLY A 1 121 ? 17.209 -8.070 -45.541 1.00 49.41 121 GLY A N 1
ATOM 889 C CA . GLY A 1 121 ? 16.409 -8.423 -46.714 1.00 49.41 121 GLY A CA 1
ATOM 890 C C . GLY A 1 121 ? 17.193 -8.772 -47.973 1.00 49.41 121 GLY A C 1
ATOM 891 O O . GLY A 1 121 ? 16.870 -8.270 -49.044 1.00 49.41 121 GLY A O 1
ATOM 892 N N . ARG A 1 122 ? 18.202 -9.647 -47.906 1.00 46.31 122 ARG A N 1
ATOM 893 C CA . ARG A 1 122 ? 18.610 -10.385 -49.110 1.00 46.31 122 ARG A CA 1
ATOM 894 C C . ARG A 1 122 ? 18.688 -11.861 -48.773 1.00 46.31 122 ARG A C 1
ATOM 896 O O . ARG A 1 122 ? 19.657 -12.344 -48.205 1.00 46.31 122 ARG A O 1
ATOM 903 N N . GLN A 1 123 ? 17.572 -12.520 -49.067 1.00 52.12 123 GLN A N 1
ATOM 904 C CA . GLN A 1 123 ? 17.363 -13.955 -48.948 1.00 52.12 123 GLN A CA 1
ATOM 905 C C . GLN A 1 123 ? 18.549 -14.748 -49.524 1.00 52.12 123 GLN A C 1
ATOM 907 O O . GLN A 1 123 ? 19.110 -14.337 -50.549 1.00 52.12 123 GLN A O 1
ATOM 912 N N . PRO A 1 124 ? 18.907 -15.899 -48.930 1.00 46.09 124 PRO A N 1
ATOM 913 C CA . PRO A 1 124 ? 19.871 -16.804 -49.533 1.00 46.09 124 PRO A CA 1
ATOM 914 C C . PRO A 1 124 ? 19.250 -17.362 -50.818 1.00 46.09 124 PRO A C 1
ATOM 916 O O . PRO A 1 124 ? 18.304 -18.145 -50.769 1.00 46.09 124 PRO A O 1
ATOM 919 N N . ARG A 1 125 ? 19.752 -16.946 -51.989 1.00 50.19 125 ARG A N 1
ATOM 920 C CA . ARG A 1 125 ? 19.401 -17.603 -53.254 1.00 50.19 125 ARG A CA 1
ATOM 921 C C . ARG A 1 125 ? 20.084 -18.960 -53.290 1.00 50.19 125 ARG A C 1
ATOM 923 O O . ARG A 1 125 ? 21.208 -19.101 -53.765 1.00 50.19 125 ARG A O 1
ATOM 930 N N . THR A 1 126 ? 19.388 -19.952 -52.766 1.00 51.78 126 THR A N 1
ATOM 931 C CA . THR A 1 126 ? 19.665 -21.347 -53.043 1.00 51.78 126 THR A CA 1
ATOM 932 C C . THR A 1 126 ? 19.269 -21.672 -54.487 1.00 51.78 126 THR A C 1
ATOM 934 O O . THR A 1 126 ? 18.151 -21.427 -54.927 1.00 51.78 126 THR A O 1
ATOM 937 N N . ALA A 1 127 ? 20.232 -22.291 -55.169 1.00 47.53 127 ALA A N 1
ATOM 938 C CA . ALA A 1 127 ? 20.065 -23.408 -56.093 1.00 47.53 127 ALA A CA 1
ATOM 939 C C . ALA A 1 127 ? 19.698 -23.156 -57.581 1.00 47.53 127 ALA A C 1
ATOM 941 O O . ALA A 1 127 ? 18.617 -22.701 -57.934 1.00 47.53 127 ALA A O 1
ATOM 942 N N . LYS A 1 128 ? 20.580 -23.724 -58.427 1.00 43.75 128 LYS A N 1
ATOM 943 C CA . LYS A 1 128 ? 20.285 -24.793 -59.413 1.00 43.75 128 LYS A CA 1
ATOM 944 C C . LYS A 1 128 ? 20.286 -24.417 -60.915 1.00 43.75 128 LYS A C 1
ATOM 946 O O . LYS A 1 128 ? 19.293 -23.970 -61.461 1.00 43.75 128 LYS A O 1
ATOM 951 N N . THR A 1 129 ? 21.408 -24.770 -61.563 1.00 52.75 129 THR A N 1
ATOM 952 C CA . THR A 1 129 ? 21.495 -25.706 -62.716 1.00 52.75 129 THR A CA 1
ATOM 953 C C . THR A 1 129 ? 20.949 -25.302 -64.101 1.00 52.75 129 THR A C 1
ATOM 955 O O . THR A 1 129 ? 19.755 -25.138 -64.301 1.00 52.75 129 THR A O 1
ATOM 958 N N . THR A 1 130 ? 21.868 -25.376 -65.079 1.00 61.12 130 THR A N 1
ATOM 959 C CA . THR A 1 130 ? 21.684 -25.773 -66.494 1.00 61.12 130 THR A CA 1
ATOM 960 C C . THR A 1 130 ? 20.925 -24.839 -67.436 1.00 61.12 130 THR A C 1
ATOM 962 O O . THR A 1 130 ? 19.701 -24.820 -67.435 1.00 61.12 130 THR A O 1
ATOM 965 N N . ARG A 1 131 ? 21.655 -24.268 -68.413 1.00 48.38 131 ARG A N 1
ATOM 966 C CA . ARG A 1 131 ? 21.395 -24.528 -69.846 1.00 48.38 131 ARG A CA 1
ATOM 967 C C . ARG A 1 131 ? 22.574 -24.111 -70.733 1.00 48.38 131 ARG A C 1
ATOM 969 O O . ARG A 1 131 ? 22.727 -22.964 -71.125 1.00 48.38 131 ARG A O 1
ATOM 976 N N . GLN A 1 132 ? 23.383 -25.107 -71.058 1.00 54.75 132 GLN A N 1
ATOM 977 C CA . GLN A 1 132 ? 24.291 -25.145 -72.195 1.00 54.75 132 GLN A CA 1
ATOM 978 C C . GLN A 1 132 ? 23.449 -25.282 -73.478 1.00 54.75 132 GLN A C 1
ATOM 980 O O . GLN A 1 132 ? 22.726 -26.273 -73.604 1.00 54.75 132 GLN A O 1
ATOM 985 N N . ARG A 1 133 ? 23.499 -24.305 -74.394 1.00 47.53 133 ARG A N 1
ATOM 986 C CA . ARG A 1 133 ? 23.337 -24.510 -75.848 1.00 47.53 133 ARG A CA 1
ATOM 987 C C . ARG A 1 133 ? 23.606 -23.202 -76.601 1.00 47.53 133 ARG A C 1
ATOM 989 O O . ARG A 1 133 ? 22.775 -22.304 -76.539 1.00 47.53 133 ARG A O 1
ATOM 996 N N . ASN A 1 134 ? 24.722 -23.127 -77.318 1.00 47.91 134 ASN A N 1
ATOM 997 C CA . ASN A 1 134 ? 24.837 -22.364 -78.558 1.00 47.91 134 ASN A CA 1
ATOM 998 C C . ASN A 1 134 ? 25.889 -23.016 -79.446 1.00 47.91 134 ASN A C 1
ATOM 1000 O O . ASN A 1 134 ? 26.858 -23.557 -78.868 1.00 47.91 134 ASN A O 1
#

Secondary structure (DSSP, 8-state):
------------------------S--TTS-------PPP------HHHHHHHHHHHHHTT--HHHHHHHHHHHHHHHHHT-HHHHHHHHHHHHHHHHHHHHHHHHHHHHHT------SS--------------

Mean predicted aligned error: 20.47 Å

Sequence (134 aa):
MPSPEQPQTSEPQIPQQPEGQVPTADAANGPEQAEQHFKTVAVRVHEDVHAQLSFIAQLSGSNLSEQIRRAIGDRITAAQSDPELIARAEAASKQIEREAAARTAAIAGFIGKPATAAAAGRQPRTAKTTRQRN